Protein AF-A0AAE0AK81-F1 (afdb_monomer_lite)

Secondary structure (DSSP, 8-state):
------HHHHHHHHHHHTT--GGGTTTS-HHHHHHHHHHHHHTS--EEEE----S---TTTTT-----TTS--EEEE--S-HHHHHHTT-SS---PPPPPHHHHHHHHHHHH-HHHHT---

Sequence (121 aa):
MSTEVKLDKIQEIILNKFGIPKKMWIDKSEEERAAQILKILHNNRFVLLLDDLWDRLDLSKVRVSFSNNQNGFKIVFTTQSGEVCGQMEADARFKLNGLSKEAALNLFRQKVGEDILNSHH

Structure (mmCIF, N/CA/C/O backbone):
data_AF-A0AAE0AK81-F1
#
_entry.id   AF-A0AAE0AK81-F1
#
loop_
_atom_site.group_PDB
_atom_site.id
_atom_site.type_symbol
_atom_site.label_atom_id
_atom_site.label_alt_id
_atom_site.label_comp_id
_atom_site.label_asym_id
_atom_site.label_entity_id
_atom_site.label_seq_id
_atom_site.pdbx_PDB_ins_code
_atom_site.Cartn_x
_atom_site.Cartn_y
_atom_site.Cartn_z
_atom_site.occupancy
_atom_site.B_iso_or_equiv
_atom_site.auth_seq_id
_atom_site.auth_comp_id
_atom_site.auth_asym_id
_atom_site.auth_atom_id
_atom_site.pdbx_PDB_model_num
ATOM 1 N N . MET A 1 1 ? 12.923 -12.057 7.186 1.00 31.31 1 MET A N 1
ATOM 2 C CA . MET A 1 1 ? 12.547 -11.307 8.402 1.00 31.31 1 MET A CA 1
ATOM 3 C C . MET A 1 1 ? 11.244 -10.604 8.076 1.00 31.31 1 MET A C 1
ATOM 5 O O . MET A 1 1 ? 11.299 -9.609 7.370 1.00 31.31 1 MET A O 1
ATOM 9 N N . SER A 1 2 ? 10.095 -11.163 8.470 1.00 41.06 2 SER A N 1
ATOM 10 C CA . SER A 1 2 ? 8.796 -10.526 8.222 1.00 41.06 2 SER A CA 1
ATOM 11 C C . SER A 1 2 ? 8.747 -9.195 8.956 1.00 41.06 2 SER A C 1
ATOM 13 O O . SER A 1 2 ? 8.869 -9.151 10.181 1.00 41.06 2 SER A O 1
ATOM 15 N N . THR A 1 3 ? 8.586 -8.104 8.219 1.00 47.75 3 THR A N 1
ATOM 16 C CA . THR A 1 3 ? 8.169 -6.835 8.802 1.00 47.75 3 THR A CA 1
ATOM 17 C C . THR A 1 3 ? 6.734 -7.020 9.263 1.00 47.75 3 THR A C 1
ATOM 19 O O . THR A 1 3 ? 5.793 -7.002 8.477 1.00 47.75 3 THR A O 1
ATOM 22 N N . GLU A 1 4 ? 6.564 -7.269 10.558 1.00 53.66 4 GLU A N 1
ATOM 23 C CA . GLU A 1 4 ? 5.251 -7.327 11.178 1.00 53.66 4 GLU A CA 1
ATOM 24 C C . GLU A 1 4 ? 4.555 -5.987 10.924 1.00 53.66 4 GLU A C 1
ATOM 26 O O . GLU A 1 4 ? 4.947 -4.936 11.445 1.00 53.66 4 GLU A O 1
ATOM 31 N N . VAL A 1 5 ? 3.569 -6.009 10.030 1.00 60.75 5 VAL A N 1
ATOM 32 C CA . VAL A 1 5 ? 2.776 -4.834 9.708 1.00 60.75 5 VAL A CA 1
ATOM 33 C C . VAL A 1 5 ? 2.028 -4.451 10.976 1.00 60.75 5 VAL A C 1
ATOM 35 O O . VAL A 1 5 ? 1.070 -5.110 11.377 1.00 60.75 5 VAL A O 1
ATOM 38 N N . LYS A 1 6 ? 2.505 -3.398 11.644 1.00 72.69 6 LYS A N 1
ATOM 39 C CA . LYS A 1 6 ? 1.914 -2.919 12.893 1.00 72.69 6 LYS A CA 1
ATOM 40 C C . LYS A 1 6 ? 0.553 -2.309 12.580 1.00 72.69 6 LYS A C 1
ATOM 42 O O . LYS A 1 6 ? 0.478 -1.153 12.167 1.00 72.69 6 LYS A O 1
ATOM 47 N N . LEU A 1 7 ? -0.503 -3.094 12.783 1.00 74.56 7 LEU A N 1
ATOM 48 C CA . LEU A 1 7 ? -1.899 -2.691 12.587 1.00 74.56 7 LEU A CA 1
ATOM 49 C C . LEU A 1 7 ? -2.212 -1.376 13.305 1.00 74.56 7 LEU A C 1
ATOM 51 O O . LEU A 1 7 ? -2.839 -0.498 12.721 1.00 74.56 7 LEU A O 1
ATOM 55 N N . ASP A 1 8 ? -1.663 -1.196 14.506 1.00 79.62 8 ASP A N 1
ATOM 56 C CA . ASP A 1 8 ? -1.750 0.042 15.283 1.00 79.62 8 ASP A CA 1
ATOM 57 C C . ASP A 1 8 ? -1.320 1.284 14.475 1.00 79.62 8 ASP A C 1
ATOM 59 O O . ASP A 1 8 ? -2.064 2.260 14.363 1.00 79.62 8 ASP A O 1
ATOM 63 N N . LYS A 1 9 ? -0.169 1.203 13.792 1.00 81.56 9 LYS A N 1
ATOM 64 C CA . LYS A 1 9 ? 0.338 2.297 12.952 1.00 81.56 9 LYS A CA 1
ATOM 65 C C . LYS A 1 9 ? -0.561 2.555 11.749 1.00 81.56 9 LYS A C 1
ATOM 67 O O . LYS A 1 9 ? -0.748 3.707 11.371 1.00 81.56 9 LYS A O 1
ATOM 72 N N . ILE A 1 10 ? -1.111 1.504 11.137 1.00 80.81 10 ILE A N 1
ATOM 73 C CA . ILE A 1 10 ? -2.055 1.652 10.019 1.00 80.81 10 ILE A CA 1
ATOM 74 C C . ILE A 1 10 ? -3.307 2.389 10.492 1.00 80.81 10 ILE A C 1
ATOM 76 O O . ILE A 1 10 ? -3.731 3.347 9.847 1.00 80.81 10 ILE A O 1
ATOM 80 N N . GLN A 1 11 ? -3.873 1.984 11.629 1.00 84.19 11 GLN A N 1
ATOM 81 C CA . GLN A 1 11 ? -5.053 2.628 12.197 1.00 84.19 11 GLN A CA 1
ATOM 82 C C . GLN A 1 11 ? -4.784 4.0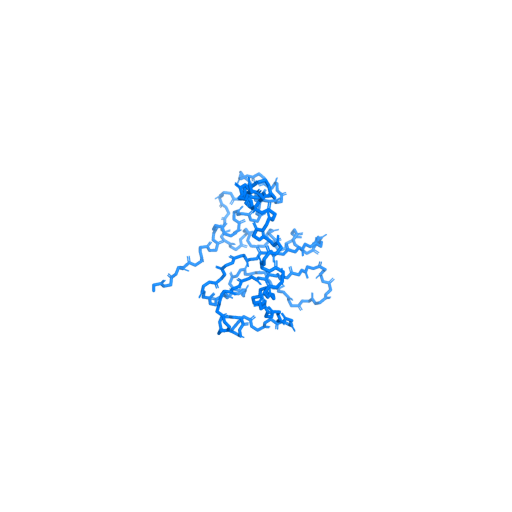99 12.542 1.00 84.19 11 GLN A C 1
ATOM 84 O O . GLN A 1 11 ? -5.586 4.959 12.180 1.00 84.19 11 GLN A O 1
ATOM 89 N N . GLU A 1 12 ? -3.635 4.407 13.154 1.00 87.88 12 GLU A N 1
ATOM 90 C CA . GLU A 1 12 ? -3.198 5.784 13.422 1.00 87.88 12 GLU A CA 1
ATOM 91 C C . GLU A 1 12 ? -3.088 6.610 12.130 1.00 87.88 12 GLU A C 1
ATOM 93 O O . GLU A 1 12 ? -3.623 7.717 12.055 1.00 87.88 12 GLU A O 1
ATOM 98 N N . ILE A 1 13 ? -2.446 6.076 11.085 1.00 85.81 13 ILE A N 1
ATOM 99 C CA . ILE A 1 13 ? -2.307 6.764 9.792 1.00 85.81 13 ILE A CA 1
ATOM 100 C C . ILE A 1 13 ? -3.679 7.060 9.179 1.00 85.81 13 ILE A C 1
ATOM 102 O O . ILE A 1 13 ? -3.903 8.171 8.694 1.00 85.81 13 ILE A O 1
ATOM 106 N N . ILE A 1 14 ? -4.598 6.092 9.204 1.00 83.19 14 ILE A N 1
ATOM 107 C CA . ILE A 1 14 ? -5.947 6.262 8.658 1.00 83.19 14 ILE A CA 1
ATOM 108 C C . ILE A 1 14 ? -6.696 7.351 9.436 1.00 83.19 14 ILE A C 1
ATOM 110 O O . ILE A 1 14 ? -7.198 8.298 8.831 1.00 83.19 14 ILE A O 1
ATOM 114 N N . LEU A 1 15 ? -6.730 7.266 10.768 1.00 87.94 15 LEU A N 1
ATOM 115 C CA . LEU A 1 15 ? -7.429 8.231 11.624 1.00 87.94 15 LEU A CA 1
ATOM 116 C C . LEU A 1 15 ? -6.875 9.653 11.459 1.00 87.94 15 LEU A C 1
ATOM 118 O O . LEU A 1 15 ? -7.652 10.601 11.332 1.00 87.94 15 LEU A O 1
ATOM 122 N N . ASN A 1 16 ? -5.550 9.794 11.372 1.00 88.69 16 ASN A N 1
ATOM 123 C CA . ASN A 1 16 ? -4.893 11.072 11.105 1.00 88.69 16 ASN A CA 1
ATOM 124 C C . ASN A 1 16 ? -5.245 11.623 9.715 1.00 88.69 16 ASN A C 1
ATOM 126 O O . ASN A 1 16 ? -5.528 12.812 9.589 1.00 88.69 16 ASN A O 1
ATOM 130 N N . LYS A 1 17 ? -5.283 10.778 8.673 1.00 86.31 17 LYS A N 1
ATOM 131 C CA . LYS A 1 17 ? -5.679 11.197 7.315 1.00 86.31 17 LYS A CA 1
ATOM 132 C C . LYS A 1 17 ? -7.128 11.679 7.238 1.00 86.31 17 LYS A C 1
ATOM 134 O O . LYS A 1 17 ? -7.410 12.586 6.464 1.00 86.31 17 LYS A O 1
ATOM 139 N N . PHE A 1 18 ? -8.024 11.118 8.049 1.00 84.81 18 PHE A N 1
ATOM 140 C CA . PHE A 1 18 ? -9.406 11.594 8.178 1.00 84.81 18 PHE A CA 1
ATOM 141 C C . PHE A 1 18 ? -9.559 12.791 9.131 1.00 84.81 18 PHE A C 1
ATOM 143 O O . PHE A 1 18 ? -10.679 13.232 9.381 1.00 84.81 18 PHE A O 1
ATOM 150 N N . GLY A 1 19 ? -8.456 13.325 9.667 1.00 88.44 19 GLY A N 1
ATOM 151 C CA . GLY A 1 19 ? -8.473 14.486 10.553 1.00 88.44 19 GLY A CA 1
ATOM 152 C C . GLY A 1 19 ? -9.094 14.209 11.922 1.00 88.44 19 GLY A C 1
ATOM 153 O O . GLY A 1 19 ? -9.529 15.147 12.588 1.00 88.44 19 GLY A O 1
ATOM 154 N N . ILE A 1 20 ? -9.157 12.945 12.358 1.00 89.31 20 ILE A N 1
ATOM 155 C CA . ILE A 1 20 ? -9.706 12.589 13.667 1.00 89.31 20 ILE A CA 1
ATOM 156 C C . ILE A 1 20 ? -8.667 12.928 14.747 1.00 89.31 20 ILE A C 1
ATOM 158 O O . ILE A 1 20 ? -7.589 12.325 14.763 1.00 89.31 20 ILE A O 1
ATOM 162 N N . PRO A 1 21 ? -8.967 13.849 15.685 1.00 91.75 21 PRO A N 1
ATOM 163 C CA . PRO A 1 21 ? -8.016 14.2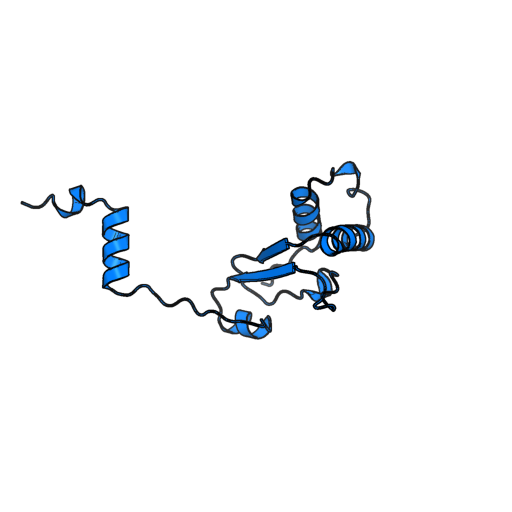55 16.714 1.00 91.75 21 PRO A CA 1
ATOM 164 C C . PRO A 1 21 ? -7.515 13.067 17.537 1.00 91.75 21 PRO A C 1
ATOM 166 O O . PRO A 1 21 ? -8.323 12.281 18.030 1.00 91.75 21 PRO A O 1
ATOM 169 N N . LYS A 1 22 ? -6.196 12.987 17.765 1.00 91.38 22 LYS A N 1
ATOM 170 C CA . LYS A 1 22 ? -5.546 11.888 18.506 1.00 91.38 22 LYS A CA 1
ATOM 171 C C . LYS A 1 22 ? -6.202 11.587 19.858 1.00 91.38 22 LYS A C 1
ATOM 173 O O . LYS A 1 22 ? -6.437 10.432 20.192 1.00 91.38 22 LYS A O 1
ATOM 178 N N . LYS A 1 23 ? -6.623 12.629 20.583 1.00 92.25 23 LYS A N 1
ATOM 179 C CA . LYS A 1 23 ? -7.369 12.522 21.853 1.00 92.25 23 LYS A CA 1
ATOM 180 C C . LYS A 1 23 ? -8.666 11.698 21.784 1.00 92.25 23 LYS A C 1
ATOM 182 O O . LYS A 1 23 ? -9.168 11.292 22.818 1.00 92.25 23 LYS A O 1
ATOM 187 N N . MET A 1 24 ? -9.242 11.483 20.597 1.00 89.00 24 MET A N 1
ATOM 188 C CA . MET A 1 24 ? -10.475 10.702 20.423 1.00 89.00 24 MET A CA 1
ATOM 189 C C . MET A 1 24 ? -10.230 9.194 20.315 1.00 89.00 24 MET A C 1
ATOM 191 O O . MET A 1 24 ? -11.198 8.434 20.330 1.00 89.00 24 MET A O 1
ATOM 195 N N . TRP A 1 25 ? -8.978 8.762 20.146 1.00 90.12 25 TRP A N 1
ATOM 196 C CA . TRP A 1 25 ? -8.644 7.359 19.897 1.00 90.12 25 TRP A CA 1
ATOM 197 C C . TRP A 1 25 ? -7.354 6.871 20.569 1.00 90.12 25 TRP A C 1
ATOM 199 O O . TRP A 1 25 ? -7.059 5.687 20.478 1.00 90.12 25 TRP A O 1
ATOM 209 N N . ILE A 1 26 ? -6.611 7.742 21.258 1.00 89.38 26 ILE A N 1
ATOM 210 C CA . ILE A 1 26 ? -5.367 7.396 21.966 1.00 89.38 26 ILE A CA 1
ATOM 211 C C . ILE A 1 26 ? -5.568 6.307 23.035 1.00 89.38 26 ILE A C 1
ATOM 213 O O . ILE A 1 26 ? -4.751 5.399 23.118 1.00 89.38 26 ILE A O 1
ATOM 217 N N . ASP A 1 27 ? -6.672 6.360 23.784 1.00 91.44 27 ASP A N 1
ATOM 218 C CA . ASP A 1 27 ? -6.974 5.412 24.870 1.00 91.44 27 ASP A CA 1
ATOM 219 C C . ASP A 1 27 ? -7.871 4.251 24.413 1.00 91.44 27 ASP A C 1
ATOM 221 O O . ASP A 1 27 ? -8.335 3.455 25.228 1.00 91.44 27 ASP A O 1
ATOM 225 N N . LYS A 1 28 ? -8.161 4.172 23.109 1.00 89.62 28 LYS A N 1
ATOM 226 C CA . LYS A 1 28 ? -9.060 3.164 22.548 1.00 89.62 28 LYS A CA 1
ATOM 227 C C . LYS A 1 28 ? -8.323 1.877 22.223 1.00 89.62 28 LYS A C 1
ATOM 229 O O . LYS A 1 28 ? -7.202 1.899 21.705 1.00 89.62 28 LYS A O 1
ATOM 234 N N . SER A 1 29 ? -9.001 0.751 22.425 1.00 89.38 29 SER A N 1
ATOM 235 C CA . SER A 1 29 ? -8.481 -0.538 21.983 1.00 89.38 29 SER A CA 1
ATOM 236 C C . SER A 1 29 ? -8.322 -0.576 20.458 1.00 89.38 29 SER A C 1
ATOM 238 O O . SER A 1 29 ? -8.855 0.256 19.713 1.00 89.38 29 SER A O 1
ATOM 240 N N . GLU A 1 30 ? -7.558 -1.547 19.967 1.00 84.06 30 GLU A N 1
ATOM 241 C CA . GLU A 1 30 ? -7.433 -1.786 18.528 1.00 84.06 30 GLU A CA 1
ATOM 242 C C . GLU A 1 30 ? -8.801 -2.086 17.879 1.00 84.06 30 GLU A C 1
ATOM 244 O O . GLU A 1 30 ? -9.083 -1.617 16.776 1.00 84.06 30 GLU A O 1
ATOM 249 N N . GLU A 1 31 ? -9.679 -2.820 18.571 1.00 83.88 31 GLU A N 1
ATOM 250 C CA . GLU A 1 31 ? -11.052 -3.118 18.139 1.00 83.88 31 GLU A CA 1
ATOM 251 C C . GLU A 1 31 ? -11.891 -1.843 17.999 1.00 83.88 31 GLU A C 1
ATOM 253 O O . GLU A 1 31 ? -12.578 -1.649 16.995 1.00 83.88 31 GLU A O 1
ATOM 258 N N . GLU A 1 32 ? -11.838 -0.957 18.994 1.00 88.38 32 GLU A N 1
ATOM 259 C CA . GLU A 1 32 ? -12.622 0.279 19.004 1.00 88.38 32 GLU A CA 1
ATOM 260 C C . GLU A 1 32 ? -12.167 1.249 17.908 1.00 88.38 32 GLU A C 1
ATOM 262 O O . GLU A 1 32 ? -12.994 1.885 17.242 1.00 88.38 32 GLU A O 1
ATOM 267 N N . ARG A 1 33 ? -10.850 1.341 17.689 1.00 88.75 33 ARG A N 1
ATOM 268 C CA . ARG A 1 33 ? -10.261 2.107 16.584 1.00 88.75 33 ARG A CA 1
ATOM 269 C C . ARG A 1 33 ? -10.674 1.529 15.236 1.00 88.75 33 ARG A C 1
ATOM 271 O O . ARG A 1 33 ? -11.125 2.288 14.376 1.00 88.75 33 ARG A O 1
ATOM 278 N N . ALA A 1 34 ? -10.602 0.208 15.069 1.00 83.06 34 ALA A N 1
ATOM 279 C CA . ALA A 1 34 ? -11.053 -0.474 13.859 1.00 83.06 34 ALA A CA 1
ATOM 280 C C . ALA A 1 34 ? -12.536 -0.200 13.566 1.00 83.06 34 ALA A C 1
ATOM 282 O O . ALA A 1 34 ? -12.875 0.177 12.447 1.00 83.06 34 ALA A O 1
ATOM 283 N N . ALA A 1 35 ? -13.416 -0.302 14.567 1.00 83.81 35 ALA A N 1
ATOM 284 C CA . ALA A 1 35 ? -14.844 -0.026 14.406 1.00 83.81 35 ALA A CA 1
ATOM 285 C C . ALA A 1 35 ? -15.117 1.433 13.997 1.00 83.81 35 ALA A C 1
ATOM 287 O O . ALA A 1 35 ? -15.960 1.707 13.137 1.00 83.81 35 ALA A O 1
ATOM 288 N N . GLN A 1 36 ? -14.380 2.385 14.580 1.00 85.56 36 GLN A N 1
ATOM 289 C CA . GLN A 1 36 ? -14.490 3.798 14.225 1.00 85.56 36 GLN A CA 1
ATOM 290 C C . GLN A 1 36 ? -14.019 4.067 12.793 1.00 85.56 36 GLN A C 1
ATOM 292 O O . GLN A 1 36 ? -14.705 4.772 12.051 1.00 85.56 36 GLN A O 1
ATOM 297 N N . ILE A 1 37 ? -12.888 3.479 12.395 1.00 83.44 37 ILE A N 1
ATOM 298 C CA . ILE A 1 37 ? -12.393 3.525 11.017 1.00 83.44 37 ILE A CA 1
ATOM 299 C C . ILE A 1 37 ? -13.455 2.954 10.082 1.00 83.44 37 ILE A C 1
ATOM 301 O O . ILE A 1 37 ? -13.862 3.636 9.150 1.00 83.44 37 ILE A O 1
ATOM 305 N N . LEU A 1 38 ? -13.984 1.766 10.369 1.00 77.62 38 LEU A N 1
ATOM 306 C CA . LEU A 1 38 ? -14.977 1.099 9.530 1.00 77.62 38 LEU A CA 1
ATOM 307 C C . LEU A 1 38 ? -16.217 1.974 9.311 1.00 77.62 38 LEU A C 1
ATOM 309 O O . LEU A 1 38 ? -16.672 2.110 8.180 1.00 77.62 38 LEU A O 1
ATOM 313 N N . LYS A 1 39 ? -16.705 2.666 10.348 1.00 80.56 39 LYS A N 1
ATOM 314 C CA .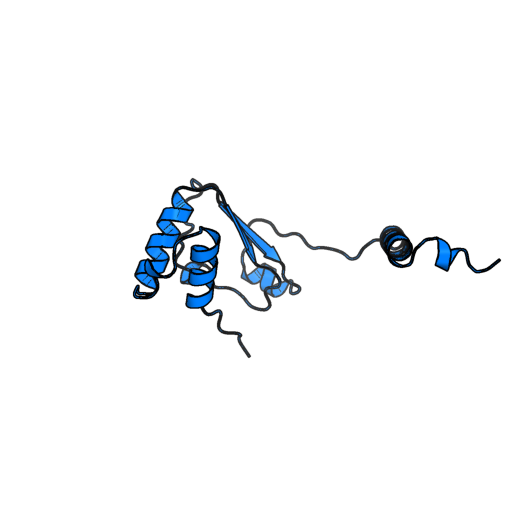 LYS A 1 39 ? -17.814 3.627 10.225 1.00 80.56 39 LYS A CA 1
ATOM 315 C C . LYS A 1 39 ? -17.484 4.808 9.303 1.00 80.56 39 LYS A C 1
ATOM 317 O O . LYS A 1 39 ? -18.334 5.228 8.520 1.00 80.56 39 LYS A O 1
ATOM 322 N N . ILE A 1 40 ? -16.267 5.348 9.385 1.00 79.44 40 ILE A N 1
ATOM 323 C CA . ILE A 1 40 ? -15.804 6.435 8.508 1.00 79.44 40 ILE A CA 1
ATOM 324 C C . ILE A 1 40 ? -15.697 5.936 7.064 1.00 79.44 40 ILE A C 1
ATOM 326 O O . ILE A 1 40 ? -16.183 6.597 6.148 1.00 79.44 40 ILE A O 1
ATOM 330 N N . LEU A 1 41 ? -15.099 4.762 6.869 1.00 75.81 41 LEU A N 1
ATOM 331 C CA . LEU A 1 41 ? -14.913 4.132 5.565 1.00 75.81 41 LEU A CA 1
ATOM 332 C C . LEU A 1 41 ? -16.251 3.734 4.924 1.00 75.81 41 LEU A C 1
ATOM 334 O O . LEU A 1 41 ? -16.393 3.826 3.712 1.00 75.81 41 LEU A O 1
ATOM 338 N N . HIS A 1 42 ? -17.250 3.345 5.719 1.00 74.31 42 HIS A N 1
ATOM 339 C CA . HIS A 1 42 ? -18.573 2.960 5.225 1.00 74.31 42 HIS A CA 1
ATOM 340 C C . HIS A 1 42 ? -19.339 4.135 4.601 1.00 74.31 42 HIS A C 1
ATOM 342 O O . HIS A 1 42 ? -20.080 3.959 3.638 1.00 74.31 42 HIS A O 1
ATOM 348 N N . ASN A 1 43 ? -19.154 5.344 5.129 1.00 74.25 43 ASN A N 1
ATOM 349 C CA . ASN A 1 43 ? -19.887 6.529 4.680 1.00 74.25 43 ASN A CA 1
ATOM 350 C C . ASN A 1 43 ? -19.162 7.319 3.582 1.00 74.25 43 ASN A C 1
ATOM 352 O O . ASN A 1 43 ? -19.672 8.343 3.136 1.00 74.25 43 ASN A O 1
ATOM 356 N N . ASN A 1 44 ? -17.977 6.873 3.154 1.00 72.94 44 ASN A N 1
ATOM 357 C CA . ASN A 1 44 ? -17.125 7.610 2.229 1.00 72.94 44 ASN A CA 1
ATOM 358 C C . ASN A 1 44 ? -16.623 6.724 1.088 1.00 72.94 44 ASN A C 1
ATOM 360 O O . ASN A 1 44 ? -16.354 5.538 1.250 1.00 72.94 44 ASN A O 1
ATOM 364 N N . ARG A 1 45 ? -16.427 7.333 -0.080 1.00 78.50 45 ARG A N 1
ATOM 365 C CA . ARG A 1 45 ? -15.708 6.710 -1.195 1.00 78.50 45 ARG A CA 1
ATOM 366 C C . ARG A 1 45 ? -14.235 7.066 -1.072 1.00 78.50 45 ARG A C 1
ATOM 368 O O . ARG A 1 45 ? -13.900 8.246 -1.053 1.00 78.50 45 ARG A O 1
ATOM 375 N N . PHE A 1 46 ? -13.359 6.072 -0.991 1.00 75.06 46 PHE A N 1
ATOM 376 C CA . PHE A 1 46 ? -11.922 6.301 -0.840 1.00 75.06 46 PHE A CA 1
ATOM 377 C C . PHE A 1 46 ? -11.105 5.282 -1.629 1.00 75.06 46 PHE A C 1
ATOM 379 O O . PHE A 1 46 ? -11.574 4.195 -1.960 1.00 75.06 46 PHE A O 1
ATOM 386 N N . VAL A 1 47 ? -9.857 5.633 -1.918 1.00 82.31 47 VAL A N 1
ATOM 387 C CA . VAL A 1 47 ? -8.876 4.689 -2.451 1.00 82.31 47 VAL A CA 1
ATOM 388 C C . VAL A 1 47 ? -7.780 4.520 -1.413 1.00 82.31 47 VAL A C 1
ATOM 390 O O . VAL A 1 47 ? -7.181 5.505 -0.984 1.00 82.31 47 VAL A O 1
ATOM 393 N N . LEU A 1 48 ? -7.529 3.283 -0.996 1.00 79.69 48 LEU A N 1
ATOM 394 C CA . LEU A 1 48 ? -6.381 2.940 -0.168 1.00 79.69 48 LEU A CA 1
ATOM 395 C C . LEU A 1 48 ? -5.233 2.527 -1.089 1.00 79.69 48 LEU A C 1
ATOM 397 O O . LEU A 1 48 ? -5.321 1.490 -1.741 1.00 79.69 48 LEU A O 1
ATOM 401 N N . LEU A 1 49 ? -4.181 3.346 -1.146 1.00 87.50 49 LEU A N 1
ATOM 402 C CA . LEU A 1 49 ? -2.963 3.048 -1.895 1.00 87.50 49 LEU A CA 1
ATOM 403 C C . LEU A 1 49 ? -1.901 2.479 -0.948 1.00 87.50 49 LEU A C 1
ATOM 405 O O . LEU A 1 49 ? -1.470 3.170 -0.025 1.00 87.50 49 LEU A O 1
ATOM 409 N N . LEU A 1 50 ? -1.500 1.233 -1.178 1.00 85.62 50 LEU A N 1
ATOM 410 C CA . LEU A 1 50 ? -0.441 0.544 -0.445 1.00 85.62 50 LEU A CA 1
ATOM 411 C C . LEU A 1 50 ? 0.793 0.447 -1.340 1.00 85.62 50 LEU A C 1
ATOM 413 O O . LEU A 1 50 ? 0.818 -0.339 -2.283 1.00 85.62 50 LEU A O 1
ATOM 417 N N . ASP A 1 51 ? 1.793 1.277 -1.076 1.00 89.12 51 ASP A N 1
ATOM 418 C CA . ASP A 1 51 ? 2.992 1.325 -1.908 1.00 89.12 51 ASP A CA 1
ATOM 419 C C . ASP A 1 51 ? 4.066 0.351 -1.399 1.00 89.12 51 ASP A C 1
ATOM 421 O O . ASP A 1 51 ? 4.270 0.232 -0.191 1.00 89.12 51 ASP A O 1
ATOM 425 N N . ASP A 1 52 ? 4.725 -0.331 -2.334 1.00 89.25 52 ASP A N 1
ATOM 426 C CA . ASP A 1 52 ? 5.880 -1.212 -2.146 1.00 89.25 52 ASP A CA 1
ATOM 427 C C . ASP A 1 52 ? 5.661 -2.352 -1.131 1.00 89.25 52 ASP A C 1
ATOM 429 O O . ASP A 1 52 ? 6.340 -2.472 -0.111 1.00 89.25 52 ASP A O 1
ATOM 433 N N . LEU A 1 53 ? 4.697 -3.238 -1.413 1.00 88.25 53 LEU A N 1
ATOM 434 C CA . LEU A 1 53 ? 4.475 -4.447 -0.614 1.00 88.25 53 LEU A CA 1
ATOM 435 C C . LEU A 1 53 ? 5.545 -5.510 -0.891 1.00 88.25 53 LEU A C 1
ATOM 437 O O . LEU A 1 53 ? 5.654 -6.021 -2.010 1.00 88.25 53 LEU A O 1
ATOM 441 N N . TRP A 1 54 ? 6.293 -5.873 0.151 1.00 87.69 54 TRP A N 1
ATOM 442 C CA . TRP A 1 54 ? 7.337 -6.904 0.091 1.00 87.69 54 TRP A CA 1
ATOM 443 C C . TRP A 1 54 ? 6.822 -8.305 0.441 1.00 87.69 54 TRP A C 1
ATOM 445 O O . TRP A 1 54 ? 7.369 -9.279 -0.060 1.00 87.69 54 TRP A O 1
ATOM 455 N N . ASP A 1 55 ? 5.760 -8.397 1.246 1.00 85.81 55 ASP A N 1
ATOM 456 C CA . ASP A 1 55 ? 5.131 -9.642 1.703 1.00 85.81 55 ASP A CA 1
ATOM 457 C C . ASP A 1 55 ? 3.597 -9.528 1.625 1.00 85.81 55 ASP A C 1
ATOM 459 O O . ASP A 1 55 ? 3.039 -8.426 1.557 1.00 85.81 55 ASP A O 1
ATOM 463 N N . ARG A 1 56 ? 2.896 -10.673 1.670 1.00 83.88 56 ARG A N 1
ATOM 464 C CA . ARG A 1 56 ? 1.426 -10.723 1.725 1.00 83.88 56 ARG A CA 1
ATOM 465 C C . ARG A 1 56 ? 0.904 -9.953 2.937 1.00 83.88 56 ARG A C 1
ATOM 467 O O . ARG A 1 56 ? 1.198 -10.294 4.083 1.00 83.88 56 ARG A O 1
ATOM 474 N N . LEU A 1 57 ? 0.034 -8.983 2.678 1.00 80.31 57 LEU A N 1
ATOM 475 C CA . LEU A 1 57 ? -0.720 -8.296 3.713 1.00 80.31 57 LEU A CA 1
ATOM 476 C C . LEU A 1 57 ? -2.074 -8.976 3.913 1.00 80.31 57 LEU A C 1
ATOM 478 O O . LEU A 1 57 ? -2.907 -9.021 3.011 1.00 80.31 57 LEU A O 1
ATOM 482 N N . ASP A 1 58 ? -2.316 -9.465 5.125 1.00 76.25 58 ASP A N 1
ATOM 483 C CA . ASP A 1 58 ? -3.624 -9.994 5.492 1.00 76.25 58 ASP A CA 1
ATOM 484 C C . ASP A 1 58 ? -4.608 -8.847 5.766 1.00 76.25 58 ASP A C 1
ATOM 486 O O . ASP A 1 58 ? -4.704 -8.316 6.875 1.00 76.25 58 ASP A O 1
ATOM 490 N N . LEU A 1 59 ? -5.346 -8.461 4.726 1.00 72.88 59 LEU A N 1
ATOM 491 C CA . LEU A 1 59 ? -6.353 -7.405 4.788 1.00 72.88 59 LEU A CA 1
ATOM 492 C C . LEU A 1 59 ? -7.504 -7.732 5.754 1.00 72.88 59 LEU A C 1
ATOM 494 O O . LEU A 1 59 ? -8.130 -6.809 6.275 1.00 72.88 59 LEU A O 1
ATOM 498 N N . SER A 1 60 ? -7.742 -9.012 6.070 1.00 67.44 60 SER A N 1
ATOM 499 C CA . SER A 1 60 ? -8.744 -9.398 7.072 1.00 67.44 60 SER A CA 1
ATOM 500 C C . SER A 1 60 ? -8.352 -8.939 8.483 1.00 67.44 60 SER A C 1
ATOM 502 O O . SER A 1 60 ? -9.214 -8.549 9.272 1.00 67.44 60 SER A O 1
ATOM 504 N N . LYS A 1 61 ? -7.044 -8.873 8.780 1.00 63.25 61 LYS A N 1
ATOM 505 C CA . LYS A 1 61 ? -6.509 -8.372 10.059 1.00 63.25 61 LYS A CA 1
ATOM 506 C C . LYS A 1 61 ? -6.599 -6.864 10.205 1.00 63.25 61 LYS A C 1
ATOM 508 O O . LYS A 1 61 ? -6.635 -6.363 11.321 1.00 63.25 61 LYS A O 1
ATOM 513 N N . VAL A 1 62 ? -6.720 -6.136 9.096 1.00 60.16 62 VAL A N 1
ATOM 514 C CA . VAL A 1 62 ? -7.053 -4.705 9.137 1.00 60.16 62 VAL A CA 1
ATOM 515 C C . VAL A 1 62 ? -8.482 -4.508 9.682 1.00 60.16 62 VAL A C 1
ATOM 517 O O . VAL A 1 62 ? -8.875 -3.381 9.969 1.00 60.16 62 VAL A O 1
ATOM 520 N N . ARG A 1 63 ? -9.245 -5.602 9.894 1.00 53.91 63 ARG A N 1
ATOM 521 C CA . ARG A 1 63 ? -10.603 -5.651 10.467 1.00 53.91 63 ARG A CA 1
ATOM 522 C C . ARG A 1 63 ? -11.598 -4.739 9.756 1.00 53.91 63 ARG A C 1
ATOM 524 O O . ARG A 1 63 ? -12.684 -4.481 10.262 1.00 53.91 63 ARG A O 1
ATOM 531 N N . VAL A 1 64 ? -11.259 -4.293 8.553 1.00 54.94 64 VAL A N 1
ATOM 532 C CA . VAL A 1 64 ? -12.197 -3.676 7.632 1.00 54.94 64 VAL A CA 1
ATOM 533 C C . VAL A 1 64 ? -12.823 -4.841 6.881 1.00 54.94 64 VAL A C 1
ATOM 535 O O . VAL A 1 64 ? -12.214 -5.424 5.991 1.00 54.94 64 VAL A O 1
ATOM 538 N N . SER A 1 65 ? -14.008 -5.273 7.301 1.00 50.09 65 SER A N 1
ATOM 539 C CA . SER A 1 65 ? -14.763 -6.280 6.562 1.00 50.09 65 SER A CA 1
ATOM 540 C C . SER A 1 65 ? -15.196 -5.678 5.222 1.00 50.09 65 SER A C 1
ATOM 542 O O . SER A 1 65 ? -16.138 -4.900 5.129 1.00 50.09 65 SER A O 1
ATOM 544 N N . PHE A 1 66 ? -14.470 -6.031 4.164 1.00 57.38 66 PHE A N 1
ATOM 545 C CA . PHE A 1 66 ? -14.667 -5.548 2.793 1.00 57.38 66 PHE A CA 1
ATOM 546 C C . PHE A 1 66 ? -15.835 -6.235 2.060 1.00 57.38 66 PHE A C 1
ATOM 548 O O . PHE A 1 66 ? -15.955 -6.153 0.843 1.00 57.38 66 PHE A O 1
ATOM 555 N N . SER A 1 67 ? -16.706 -6.932 2.792 1.00 48.41 67 SER A N 1
ATOM 556 C CA . SER A 1 67 ? -17.630 -7.940 2.267 1.00 48.41 67 SER A CA 1
ATOM 557 C C . SER A 1 67 ? -18.872 -7.392 1.563 1.00 48.41 67 SER A C 1
ATOM 559 O O . SER A 1 67 ? -19.834 -8.135 1.390 1.00 48.41 67 SER A O 1
ATOM 561 N N . ASN A 1 68 ? -18.908 -6.119 1.167 1.00 49.56 68 ASN A N 1
ATOM 562 C CA . ASN A 1 68 ? -20.051 -5.618 0.419 1.00 49.56 68 ASN A CA 1
ATOM 563 C C . ASN A 1 68 ? -19.606 -4.676 -0.699 1.00 49.56 68 ASN A C 1
ATOM 565 O O . ASN A 1 68 ? -19.200 -3.541 -0.451 1.00 49.56 68 ASN A O 1
ATOM 569 N N . ASN A 1 6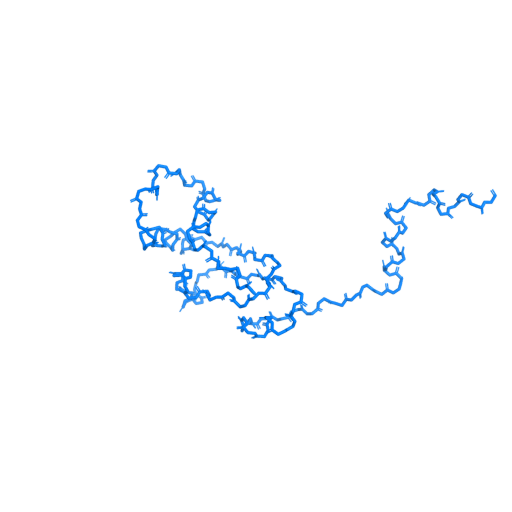9 ? -19.782 -5.136 -1.941 1.00 51.31 69 ASN A N 1
ATOM 570 C CA . ASN A 1 69 ? -19.634 -4.391 -3.202 1.00 51.31 69 ASN A CA 1
ATOM 571 C C . ASN A 1 69 ? -20.528 -3.132 -3.304 1.00 51.31 69 ASN A C 1
ATOM 573 O O . ASN A 1 69 ? -20.654 -2.539 -4.373 1.00 51.31 69 ASN A O 1
ATOM 577 N N . GLN A 1 70 ? -21.178 -2.725 -2.214 1.00 53.81 70 GLN A N 1
ATOM 578 C CA . GLN A 1 70 ? -22.018 -1.536 -2.131 1.00 53.81 70 GLN A CA 1
ATOM 579 C C . GLN A 1 70 ? -21.256 -0.289 -1.670 1.00 53.81 70 GLN A C 1
ATOM 581 O O . GLN A 1 70 ? -21.723 0.826 -1.900 1.00 53.81 70 GLN A O 1
ATOM 586 N N . ASN A 1 71 ? -20.063 -0.444 -1.089 1.00 61.28 71 ASN A N 1
ATOM 587 C CA . ASN A 1 71 ? -19.296 0.684 -0.570 1.00 61.28 71 ASN A CA 1
ATOM 588 C C . ASN A 1 71 ? -18.201 1.050 -1.569 1.00 61.28 71 ASN A C 1
ATOM 590 O O . ASN A 1 71 ? -17.325 0.246 -1.863 1.00 61.28 71 ASN A O 1
ATOM 594 N N . GLY A 1 72 ? -18.272 2.261 -2.127 1.00 68.12 72 GLY A N 1
ATOM 595 C CA . GLY A 1 72 ? -17.432 2.731 -3.234 1.00 68.12 72 GLY A CA 1
ATOM 596 C C . GLY A 1 72 ? -15.965 3.004 -2.883 1.00 68.12 72 GLY A C 1
ATOM 597 O O . GLY A 1 72 ? -15.447 4.056 -3.268 1.00 68.12 72 GLY A O 1
ATOM 598 N N . PHE A 1 73 ? -15.312 2.087 -2.168 1.00 75.88 73 PHE A N 1
ATOM 599 C CA . PHE A 1 73 ? -13.880 2.099 -1.906 1.00 75.88 73 PHE A CA 1
ATOM 600 C C . PHE A 1 73 ? -13.117 1.200 -2.890 1.00 75.88 73 PHE A C 1
ATOM 602 O O . PHE A 1 73 ? -13.683 0.283 -3.482 1.00 75.88 73 PHE A O 1
ATOM 609 N N . LYS A 1 74 ? -11.823 1.470 -3.083 1.00 80.44 74 LYS A N 1
ATOM 610 C CA . LYS A 1 74 ? -10.905 0.604 -3.841 1.00 80.44 74 LYS A CA 1
ATOM 611 C C . LYS A 1 74 ? -9.580 0.471 -3.107 1.00 80.44 74 LYS A C 1
ATOM 613 O O . LYS A 1 74 ? -9.121 1.431 -2.494 1.00 80.44 74 LYS A O 1
ATOM 618 N N . ILE A 1 75 ? -8.949 -0.691 -3.204 1.00 81.44 75 ILE A N 1
ATOM 619 C CA . ILE A 1 75 ? -7.572 -0.888 -2.748 1.00 81.44 75 ILE A CA 1
ATOM 620 C C . ILE A 1 75 ? -6.697 -0.995 -3.988 1.00 81.44 75 ILE A C 1
ATOM 622 O O . ILE A 1 75 ? -7.004 -1.735 -4.918 1.00 81.44 75 ILE A O 1
ATOM 626 N N . VAL A 1 76 ? -5.621 -0.224 -4.003 1.00 89.69 76 VAL A N 1
ATOM 627 C CA . VAL A 1 76 ? -4.583 -0.282 -5.024 1.00 89.69 76 VAL A CA 1
ATOM 628 C C . VAL A 1 76 ? -3.286 -0.551 -4.291 1.00 89.69 76 VAL A C 1
ATOM 630 O O . VAL A 1 76 ? -3.017 0.078 -3.272 1.00 89.69 76 VAL A O 1
ATOM 633 N N . PHE A 1 77 ? -2.481 -1.480 -4.784 1.00 90.44 77 PHE A N 1
ATOM 634 C CA . PHE A 1 77 ? -1.161 -1.710 -4.223 1.00 90.44 77 PHE A CA 1
ATOM 635 C C . PHE A 1 77 ? -0.113 -1.831 -5.316 1.00 90.44 77 PHE A C 1
ATOM 637 O O . PHE A 1 77 ? -0.421 -2.201 -6.451 1.00 90.44 77 PHE A O 1
ATOM 644 N N . THR A 1 78 ? 1.125 -1.523 -4.959 1.00 93.56 78 THR A N 1
ATOM 645 C CA . THR A 1 78 ? 2.294 -1.752 -5.803 1.00 93.56 78 THR A CA 1
ATOM 646 C C . THR A 1 78 ? 3.185 -2.789 -5.125 1.00 93.56 78 THR A C 1
ATOM 648 O O . THR A 1 78 ? 3.246 -2.901 -3.901 1.00 93.56 78 THR A O 1
ATOM 651 N N . THR A 1 79 ? 3.834 -3.623 -5.928 1.00 92.69 79 THR A N 1
ATOM 652 C CA . THR A 1 79 ? 4.810 -4.603 -5.452 1.00 92.69 79 THR A CA 1
ATOM 653 C C . THR A 1 79 ? 5.797 -4.892 -6.570 1.00 92.69 79 THR A C 1
ATOM 655 O O . THR A 1 79 ? 5.436 -4.888 -7.749 1.00 92.69 79 THR A O 1
ATOM 658 N N . GLN A 1 80 ? 7.046 -5.149 -6.195 1.00 91.56 80 GLN A N 1
ATOM 659 C CA . GLN A 1 80 ? 8.091 -5.590 -7.118 1.00 91.56 80 GLN A CA 1
ATOM 660 C C . GLN A 1 80 ? 8.060 -7.113 -7.330 1.00 91.56 80 GLN A C 1
ATOM 662 O O . GLN A 1 80 ? 8.714 -7.625 -8.238 1.00 91.56 80 GLN A O 1
ATOM 667 N N . SER A 1 81 ? 7.280 -7.843 -6.523 1.00 90.06 81 SER A N 1
ATOM 668 C CA . SER A 1 81 ? 7.169 -9.297 -6.585 1.00 90.06 81 SER A CA 1
ATOM 669 C C . SER A 1 81 ? 5.862 -9.731 -7.246 1.00 90.06 81 SER A C 1
ATOM 671 O O . SER A 1 81 ? 4.760 -9.503 -6.742 1.00 90.06 81 SER A O 1
ATOM 673 N N . GLY A 1 82 ? 5.986 -10.434 -8.376 1.00 89.00 82 GLY A N 1
ATOM 674 C CA . GLY A 1 82 ? 4.842 -11.077 -9.024 1.00 89.00 82 GLY A CA 1
ATOM 675 C C . GLY A 1 82 ? 4.172 -12.130 -8.133 1.00 89.00 82 GLY A C 1
ATOM 676 O O . GLY A 1 82 ? 2.958 -12.310 -8.213 1.00 89.00 82 GLY A O 1
ATOM 677 N N . GLU A 1 83 ? 4.939 -12.777 -7.252 1.00 90.94 83 GLU A N 1
ATOM 678 C CA . GLU A 1 83 ? 4.427 -13.740 -6.276 1.00 90.94 83 GLU A CA 1
ATOM 679 C C . GLU A 1 83 ? 3.534 -13.054 -5.238 1.00 90.94 83 GLU A C 1
ATOM 681 O O . GLU A 1 83 ? 2.395 -13.475 -5.040 1.00 90.94 83 GLU A O 1
ATOM 686 N N . VAL A 1 84 ? 3.998 -11.946 -4.650 1.00 89.62 84 VAL A N 1
ATOM 687 C CA . VAL A 1 84 ? 3.214 -11.157 -3.685 1.00 89.62 84 VAL A CA 1
ATOM 688 C C . VAL A 1 84 ? 1.935 -10.630 -4.337 1.00 89.62 84 VAL A C 1
ATOM 690 O O . VAL A 1 84 ? 0.859 -10.731 -3.752 1.00 89.62 84 VAL A O 1
ATOM 693 N N . CYS A 1 85 ? 2.009 -10.148 -5.584 1.00 90.50 85 CYS A N 1
ATOM 694 C CA . CYS A 1 85 ? 0.822 -9.739 -6.342 1.00 90.50 85 CYS A CA 1
ATOM 695 C C . CYS A 1 85 ? -0.193 -10.886 -6.496 1.00 90.50 85 CYS A C 1
ATOM 697 O O . CYS A 1 85 ? -1.401 -10.668 -6.386 1.00 90.50 85 CYS A O 1
ATOM 699 N N . GLY A 1 86 ? 0.297 -12.111 -6.710 1.00 88.50 86 GLY A N 1
ATOM 700 C CA . GLY A 1 86 ? -0.520 -13.319 -6.758 1.00 88.50 86 GLY A CA 1
ATOM 701 C C . GLY A 1 86 ? -1.182 -13.650 -5.421 1.00 88.50 86 GLY A C 1
ATOM 702 O O . GLY A 1 86 ? -2.387 -13.893 -5.393 1.00 88.50 86 GLY A O 1
ATOM 703 N N . GLN A 1 87 ? -0.415 -13.606 -4.329 1.00 89.75 87 GLN A N 1
ATOM 704 C CA . GLN A 1 87 ? -0.862 -13.911 -2.962 1.00 89.75 87 GLN A CA 1
ATOM 705 C C . GLN A 1 87 ? -1.875 -12.903 -2.393 1.00 89.75 87 GLN A C 1
ATOM 707 O O . GLN A 1 87 ? -2.617 -13.230 -1.465 1.00 89.75 87 GLN A O 1
ATOM 712 N N . MET A 1 88 ? -1.890 -11.677 -2.922 1.00 86.81 88 MET A N 1
ATOM 713 C CA . MET A 1 88 ? -2.856 -10.631 -2.564 1.00 86.81 88 MET A CA 1
ATOM 714 C C . MET A 1 88 ? -4.226 -10.813 -3.234 1.00 86.81 88 MET A C 1
ATOM 716 O O . MET A 1 88 ? -5.140 -10.059 -2.918 1.00 86.81 88 MET A O 1
ATOM 720 N N . GLU A 1 89 ? -4.367 -11.771 -4.163 1.00 83.88 89 GLU A N 1
ATOM 721 C CA . GLU A 1 89 ? -5.640 -12.126 -4.816 1.00 83.88 89 GLU A CA 1
ATOM 722 C C . GLU A 1 89 ? -6.383 -10.924 -5.433 1.00 83.88 89 GLU A C 1
ATOM 724 O O . GLU A 1 89 ? -7.606 -10.862 -5.444 1.00 83.88 89 GLU A O 1
ATOM 729 N N . ALA A 1 90 ? -5.635 -9.962 -5.982 1.00 84.19 90 ALA A N 1
ATOM 730 C CA . ALA A 1 90 ? -6.211 -8.749 -6.561 1.00 84.19 90 ALA A CA 1
ATOM 731 C C . ALA A 1 90 ? -7.176 -9.050 -7.721 1.00 84.19 90 ALA A C 1
ATOM 733 O O . ALA A 1 90 ? -6.822 -9.822 -8.619 1.00 84.19 90 ALA A O 1
ATOM 734 N N . ASP A 1 91 ? -8.316 -8.347 -7.753 1.00 84.81 91 ASP A N 1
ATOM 735 C CA . ASP A 1 91 ? -9.322 -8.439 -8.825 1.00 84.81 91 ASP A CA 1
ATOM 736 C C . ASP A 1 91 ? -8.745 -8.078 -10.203 1.00 84.81 91 ASP A C 1
ATOM 738 O O . ASP A 1 91 ? -9.092 -8.668 -11.225 1.00 84.81 91 ASP A O 1
ATOM 742 N N . ALA A 1 92 ? -7.848 -7.089 -10.232 1.00 88.94 92 ALA A N 1
ATOM 743 C CA . ALA A 1 92 ? -7.153 -6.632 -11.426 1.00 88.94 92 ALA A CA 1
ATOM 744 C C . ALA A 1 92 ? -5.649 -6.546 -11.156 1.00 88.94 92 ALA A C 1
ATOM 746 O O . ALA A 1 92 ? -5.217 -6.015 -10.132 1.00 88.94 92 ALA A O 1
ATOM 747 N N . ARG A 1 93 ? -4.842 -7.047 -12.097 1.00 91.44 93 ARG A N 1
ATOM 748 C CA . ARG A 1 93 ? -3.376 -7.074 -11.999 1.00 91.44 93 ARG A CA 1
ATOM 749 C C . ARG A 1 93 ? -2.766 -6.342 -13.185 1.00 91.44 93 ARG A C 1
ATOM 751 O O . ARG A 1 93 ? -3.071 -6.659 -14.332 1.00 91.44 93 ARG A O 1
ATOM 758 N N . PHE A 1 94 ? -1.871 -5.400 -12.904 1.00 91.50 94 PHE A N 1
ATOM 759 C CA . PHE A 1 94 ? -1.174 -4.614 -13.919 1.00 91.50 94 PHE A CA 1
ATOM 760 C C . PHE A 1 94 ? 0.327 -4.851 -13.798 1.00 91.50 94 PHE A C 1
ATOM 762 O O . PHE A 1 94 ? 0.958 -4.411 -12.840 1.00 91.50 94 PHE A O 1
ATOM 769 N N . LYS A 1 95 ? 0.911 -5.551 -14.774 1.00 91.62 95 LYS A N 1
ATOM 770 C CA . LYS A 1 95 ? 2.364 -5.698 -14.853 1.00 91.62 95 LYS A CA 1
ATOM 771 C C . LYS A 1 95 ? 2.945 -4.482 -15.562 1.00 91.62 95 LYS A C 1
ATOM 773 O O . LYS A 1 95 ? 2.722 -4.298 -16.757 1.00 91.62 95 LYS A O 1
ATOM 778 N N . LEU A 1 96 ? 3.700 -3.671 -14.829 1.00 89.38 96 LEU A N 1
ATOM 779 C CA . LEU A 1 96 ? 4.482 -2.597 -15.426 1.00 89.38 96 LEU A CA 1
ATOM 780 C C . LEU A 1 96 ? 5.710 -3.204 -16.104 1.00 89.38 96 LEU A C 1
ATOM 782 O O . LEU A 1 96 ? 6.526 -3.868 -15.465 1.00 89.38 96 LEU A O 1
ATOM 786 N N . ASN A 1 97 ? 5.816 -2.999 -17.412 1.00 89.00 97 ASN A N 1
ATOM 787 C CA . ASN A 1 97 ? 7.015 -3.346 -18.161 1.00 89.00 97 ASN A CA 1
ATOM 788 C C . ASN A 1 97 ? 7.985 -2.162 -18.151 1.00 89.00 97 ASN A C 1
ATOM 790 O O . ASN A 1 97 ? 7.580 -1.014 -17.953 1.00 89.00 97 ASN A O 1
ATOM 794 N N . GLY A 1 98 ? 9.264 -2.446 -18.399 1.00 90.12 98 GLY A N 1
ATOM 795 C CA . GLY A 1 98 ? 10.240 -1.395 -18.658 1.00 90.12 98 GLY A CA 1
ATOM 796 C C . GLY A 1 98 ? 9.800 -0.508 -19.824 1.00 90.12 98 GLY A C 1
ATOM 797 O O . GLY A 1 98 ? 9.073 -0.943 -20.721 1.00 90.12 98 GLY A O 1
ATOM 798 N N . LEU A 1 99 ? 10.251 0.745 -19.803 1.00 94.12 99 LEU A N 1
ATOM 799 C CA . LEU A 1 99 ? 10.041 1.661 -20.918 1.00 94.12 99 LEU A CA 1
ATOM 800 C C . LEU A 1 99 ? 10.640 1.072 -22.202 1.00 94.12 99 LEU A C 1
ATOM 802 O O . LEU A 1 99 ? 11.678 0.405 -22.170 1.00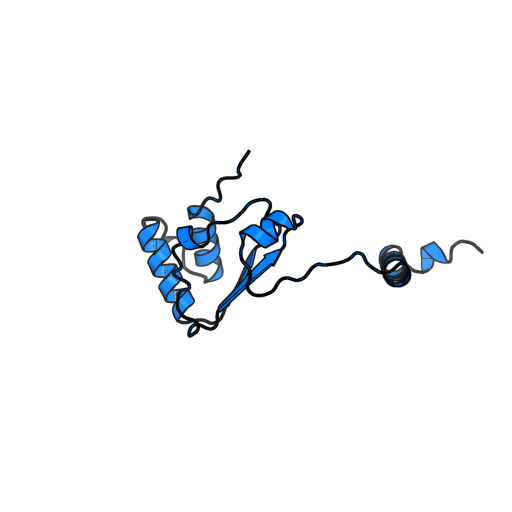 94.12 99 LEU A O 1
ATOM 806 N N . SER A 1 100 ? 10.012 1.354 -23.345 1.00 95.25 100 SER A N 1
ATOM 807 C CA . SER A 1 100 ? 10.645 1.089 -24.638 1.00 95.25 100 SER A CA 1
ATOM 808 C C . SER A 1 100 ? 11.963 1.861 -24.734 1.00 95.25 100 SER A C 1
ATOM 810 O O . SER A 1 100 ? 12.143 2.879 -24.066 1.00 95.25 100 SER A O 1
ATOM 812 N N . LYS A 1 101 ? 12.889 1.418 -25.591 1.00 95.75 101 LYS A N 1
ATOM 813 C CA . LYS A 1 101 ? 14.173 2.114 -25.786 1.00 95.75 101 LYS A CA 1
ATOM 814 C C . LYS A 1 101 ? 13.979 3.599 -26.117 1.00 95.75 101 LYS A C 1
ATOM 816 O O . LYS A 1 101 ? 14.709 4.439 -25.605 1.00 95.75 101 LYS A O 1
ATOM 821 N N . GLU A 1 102 ? 12.980 3.909 -26.937 1.00 95.50 102 GLU A N 1
ATOM 822 C CA . GLU A 1 102 ? 12.618 5.279 -27.298 1.00 95.50 102 GLU A CA 1
ATOM 823 C C . GLU A 1 102 ? 12.081 6.069 -26.098 1.00 95.50 102 GLU A C 1
ATOM 825 O O . GLU A 1 102 ? 12.573 7.158 -25.815 1.00 95.50 102 GLU A O 1
ATOM 830 N N . ALA A 1 103 ? 11.134 5.510 -25.337 1.00 95.19 103 ALA A N 1
ATOM 831 C CA . ALA A 1 103 ? 10.589 6.171 -24.152 1.00 95.19 103 ALA A CA 1
ATOM 832 C C . ALA A 1 103 ? 11.646 6.350 -23.048 1.00 95.19 103 ALA A C 1
ATOM 834 O O . ALA A 1 103 ? 11.679 7.388 -22.390 1.00 95.19 103 ALA A O 1
ATOM 835 N N . ALA A 1 104 ? 12.540 5.374 -22.874 1.00 95.25 104 ALA A N 1
ATOM 836 C CA . ALA A 1 104 ? 13.665 5.450 -21.950 1.00 95.25 104 ALA A CA 1
ATOM 837 C C . ALA A 1 104 ? 14.660 6.542 -22.365 1.00 95.25 104 ALA A C 1
ATOM 839 O O . ALA A 1 104 ? 15.088 7.329 -21.523 1.00 95.25 104 ALA A O 1
ATOM 840 N N . LEU A 1 105 ? 14.989 6.627 -23.660 1.00 92.19 105 LEU A N 1
ATOM 841 C CA . LEU A 1 105 ? 15.848 7.683 -24.189 1.00 92.19 105 LEU A CA 1
ATOM 842 C C . LEU A 1 105 ? 15.194 9.056 -24.013 1.00 92.19 105 LEU A C 1
ATOM 844 O O . LEU A 1 105 ? 15.844 9.968 -23.518 1.00 92.19 105 LEU A O 1
ATOM 848 N N . ASN A 1 106 ? 13.908 9.200 -24.333 1.00 93.44 106 ASN A N 1
ATOM 849 C CA . ASN A 1 106 ? 13.182 10.456 -24.139 1.00 93.44 106 ASN A CA 1
ATOM 850 C C . ASN A 1 106 ? 13.152 10.876 -22.663 1.00 93.44 106 ASN A C 1
ATOM 852 O O . ASN A 1 106 ? 13.411 12.039 -22.359 1.00 93.44 106 ASN A O 1
ATOM 856 N N . LEU A 1 107 ? 12.917 9.939 -21.738 1.00 93.75 107 LEU A N 1
ATOM 857 C CA . LEU A 1 107 ? 12.984 10.217 -20.302 1.00 93.75 107 LEU A CA 1
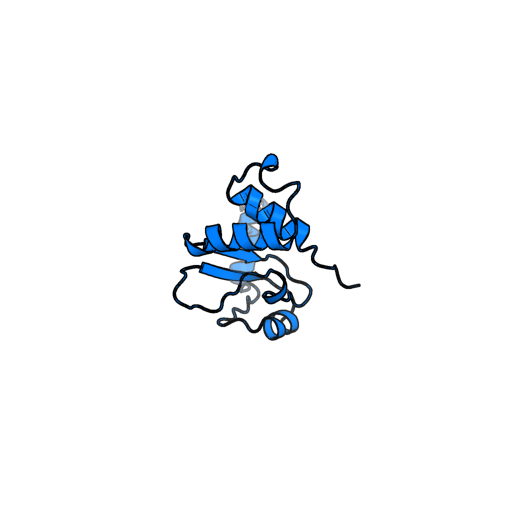ATOM 858 C C . LEU A 1 107 ? 14.394 10.650 -19.873 1.00 93.75 107 LEU A C 1
ATOM 860 O O . LEU A 1 107 ? 14.536 11.586 -19.089 1.00 93.75 107 LEU A O 1
ATOM 864 N N . PHE A 1 108 ? 15.436 10.007 -20.405 1.00 91.12 108 PHE A N 1
ATOM 865 C CA . PHE A 1 108 ? 16.825 10.387 -20.148 1.00 91.12 108 PHE A CA 1
ATOM 866 C C . PHE A 1 108 ? 17.118 11.815 -20.626 1.00 91.12 108 PHE A C 1
ATOM 868 O O . PHE A 1 108 ? 17.629 12.619 -19.846 1.00 91.12 108 PHE A O 1
ATOM 875 N N . ARG A 1 109 ? 16.717 12.165 -21.858 1.00 90.25 109 ARG A N 1
ATOM 876 C CA . ARG A 1 109 ? 16.870 13.524 -22.409 1.00 90.25 109 ARG A CA 1
ATOM 877 C C . ARG A 1 109 ? 16.174 14.573 -21.550 1.00 90.25 109 ARG A C 1
ATOM 879 O O . ARG A 1 109 ? 16.776 15.586 -21.214 1.00 90.25 109 ARG A O 1
ATOM 886 N N . GLN A 1 110 ? 14.944 14.296 -21.117 1.00 90.50 110 GLN A N 1
ATOM 887 C CA . GLN A 1 110 ? 14.197 15.193 -20.231 1.00 90.50 110 GLN A CA 1
ATOM 888 C C . GLN A 1 110 ? 14.876 15.405 -18.872 1.00 90.50 110 GLN A C 1
ATOM 890 O O . GLN A 1 110 ? 14.735 16.475 -18.286 1.00 90.50 110 GLN A O 1
ATOM 895 N N . LYS A 1 111 ? 15.578 14.397 -18.339 1.00 88.94 111 LYS A N 1
ATOM 896 C CA . LYS A 1 111 ? 16.230 14.481 -17.022 1.00 88.94 111 LYS A CA 1
ATOM 897 C C . LYS A 1 111 ? 17.603 15.139 -17.062 1.00 88.94 111 LYS A C 1
ATOM 899 O O . LYS A 1 111 ? 17.943 15.846 -16.121 1.00 88.94 111 LYS A O 1
ATOM 904 N N . VAL A 1 112 ? 18.378 14.887 -18.113 1.00 87.44 112 VAL A N 1
ATOM 905 C CA . VAL A 1 112 ? 19.735 15.432 -18.280 1.00 87.44 112 VAL A CA 1
ATOM 906 C C . VAL A 1 112 ? 19.709 16.832 -18.909 1.00 87.44 112 VAL A C 1
ATOM 908 O O . VAL A 1 112 ? 20.633 17.610 -18.703 1.00 87.44 112 VAL A O 1
ATOM 911 N N . GLY A 1 113 ? 18.623 17.180 -19.605 1.00 77.44 113 GLY A N 1
ATOM 912 C CA . GLY A 1 113 ? 18.500 18.418 -20.368 1.00 77.44 113 GLY A CA 1
ATOM 913 C C . GLY A 1 113 ? 19.084 18.266 -21.773 1.00 77.44 113 GLY A C 1
ATOM 914 O O . GLY A 1 113 ? 20.097 17.594 -21.978 1.00 77.44 113 GLY A O 1
ATOM 915 N N . GLU A 1 114 ? 18.435 18.893 -22.755 1.00 67.81 114 GLU A N 1
ATOM 916 C CA . GLU A 1 114 ? 18.891 18.910 -24.154 1.00 67.81 114 GLU A CA 1
ATOM 917 C C . GLU A 1 114 ? 20.271 19.580 -24.290 1.00 67.81 114 GLU A C 1
ATOM 919 O O . GLU A 1 114 ? 21.094 19.148 -25.093 1.00 67.81 114 GLU A O 1
ATOM 924 N N . ASP A 1 115 ? 20.566 20.573 -23.448 1.00 67.25 115 ASP A N 1
ATOM 925 C CA . ASP A 1 115 ? 21.791 21.378 -23.528 1.00 67.25 115 ASP A CA 1
ATOM 926 C C . ASP A 1 115 ? 23.070 20.561 -23.285 1.00 67.25 115 ASP A C 1
ATOM 928 O O . ASP A 1 115 ? 24.083 20.774 -23.948 1.00 67.25 115 ASP A O 1
ATOM 932 N N . ILE A 1 116 ? 23.031 19.575 -22.380 1.00 63.69 116 ILE A N 1
ATOM 933 C CA . ILE A 1 116 ? 24.176 18.689 -22.109 1.00 63.69 116 ILE A CA 1
ATOM 934 C C . ILE A 1 116 ? 24.378 17.703 -23.268 1.00 63.69 116 ILE A C 1
ATOM 936 O O . ILE A 1 116 ? 25.512 17.368 -23.611 1.00 63.69 116 ILE A O 1
ATOM 940 N N . LEU A 1 117 ? 23.295 17.269 -23.915 1.00 62.88 117 LEU A N 1
ATOM 941 C CA . LEU A 1 117 ? 23.339 16.315 -25.029 1.00 62.88 117 LEU A CA 1
ATOM 942 C C . LEU A 1 117 ? 23.810 16.951 -26.337 1.00 62.88 117 LEU A C 1
ATOM 944 O O . LEU A 1 117 ? 24.394 16.263 -27.171 1.00 62.88 117 LEU A O 1
ATOM 948 N N . ASN A 1 118 ? 23.592 18.257 -26.478 1.00 63.38 118 ASN A N 1
ATOM 949 C CA . ASN A 1 118 ? 24.015 19.059 -27.620 1.00 63.38 118 ASN A CA 1
ATOM 950 C C . ASN A 1 118 ? 25.389 19.729 -27.410 1.00 63.38 118 ASN A C 1
ATOM 952 O O . ASN A 1 118 ? 25.855 20.445 -28.290 1.00 63.38 118 ASN A O 1
ATOM 956 N N . SER A 1 119 ? 26.065 19.490 -26.277 1.00 64.81 119 SER A N 1
ATOM 957 C CA . SER A 1 119 ? 27.342 20.143 -25.924 1.00 64.81 119 SER A CA 1
ATOM 958 C C . SER A 1 119 ? 28.590 19.591 -26.640 1.00 64.81 119 SER A C 1
ATOM 960 O O . SER A 1 119 ? 29.709 20.006 -26.344 1.00 64.81 119 SER A O 1
ATOM 962 N N . HIS A 1 120 ? 28.417 18.693 -27.614 1.00 56.38 120 HIS A N 1
ATOM 963 C CA . HIS A 1 120 ? 29.484 18.254 -28.513 1.00 56.38 120 HIS A CA 1
ATOM 964 C C . HIS A 1 120 ? 29.206 18.687 -29.954 1.00 56.38 120 HIS A C 1
ATOM 966 O O . HIS A 1 120 ? 28.797 17.878 -30.789 1.00 56.38 120 HIS A O 1
ATOM 972 N N . HIS A 1 121 ? 29.479 19.963 -30.234 1.00 47.00 121 HIS A N 1
ATOM 973 C CA . HIS A 1 121 ? 29.912 20.426 -31.548 1.00 47.00 121 HIS A CA 1
ATOM 974 C C . HIS A 1 121 ? 30.858 21.624 -31.419 1.00 47.00 121 HIS A C 1
ATOM 976 O O . HIS A 1 121 ? 30.688 22.404 -30.456 1.00 47.00 121 HIS A O 1
#

Foldseek 3Di:
DDPPPPLVVVLVVLCVVVVNDCVVPVPPDSVRSLVVSLVVQQVDAEEAEAEEDPAADDVVVNVNCPPDPPRNYYYHYDYPDPVNVVNNVDPDDDDDDDDDPVRVVVVVCVVVDVCVVPVPD

InterPro domains:
  IPR002182 NB-ARC [PF00931] (1-114)
  IPR027417 P-loop containing nucleoside triphosphate hydrolase [G3DSA:3.40.50.300] (1-95)
  IPR027417 P-loop containing nucleoside triphosphate hydrolase [SSF52540] (6-114)

Organism: NCBI:txid43782

Radius of gyration: 20.6 Å; chains: 1; bounding box: 52×35×56 Å

pLDDT: mean 79.9, std 13.96, range [31.31, 95.75]